Protein AF-A0A2D7RIP8-F1 (afdb_monomer)

Sequence (83 aa):
MKFFYSRAFIKQIFLATIIFAVIVLFSIIFLFFYTNQTSKVLVPNLIGYSMDDVDQIIKKNKLRYEVIDSSFFDPDFEKKNCN

Mean predicted aligned error: 11.62 Å

Solvent-accessible surface area (backbone atoms only — not comparable to full-atom values): 5587 Å² total; per-residue (Å²): 141,70,63,85,76,32,75,68,47,53,53,49,52,53,51,50,52,52,53,51,52,50,51,54,53,49,50,54,53,50,47,58,68,68,64,56,84,76,79,75,75,88,78,77,89,65,86,91,59,54,72,71,53,48,54,51,53,32,58,74,69,72,53,86,87,79,93,75,92,67,92,78,78,61,95,79,68,71,81,77,81,82,126

Foldseek 3Di:
DCPCVDPVNVVVVVVVVVVVVVVVVVVVVVCVVVVPVPPDQDDDDCPPPDPVVVVVVCVVSVHDDDDDPDPPDDPPPDDPPDD

Radius of gyration: 26.5 Å; Cα contacts (8 Å, |Δi|>4): 11; chains: 1; bounding box: 58×33×61 Å

Secondary structure (DSSP, 8-state):
--STT-HHHHHHHHHHHHHHHHHHHHHHHHHHHHTTTT--PPPPP-TT--HHHHHHHHHHTT--------TT--TT-------

Structure (mmCIF, N/CA/C/O backbone):
data_AF-A0A2D7RIP8-F1
#
_entry.id   AF-A0A2D7RIP8-F1
#
loop_
_atom_site.group_PDB
_atom_site.id
_atom_site.type_symbol
_atom_site.label_atom_id
_atom_site.label_alt_id
_atom_site.label_comp_id
_atom_site.label_asym_id
_atom_site.label_entity_id
_atom_site.label_seq_id
_atom_site.pdbx_PDB_ins_code
_atom_site.Cartn_x
_atom_site.Cartn_y
_atom_site.Cartn_z
_atom_site.occupancy
_atom_site.B_iso_or_equiv
_atom_site.auth_seq_id
_atom_site.auth_comp_id
_atom_site.auth_asym_id
_atom_site.auth_atom_id
_atom_site.pdbx_PDB_model_num
ATOM 1 N N . MET A 1 1 ? -36.609 11.835 26.332 1.00 56.91 1 MET A N 1
ATOM 2 C CA . MET A 1 1 ? -35.207 11.649 25.884 1.00 56.91 1 MET A CA 1
ATOM 3 C C . MET A 1 1 ? -34.371 10.852 26.907 1.00 56.91 1 MET A C 1
ATOM 5 O O . MET A 1 1 ? -33.264 11.248 27.233 1.00 56.91 1 MET A O 1
ATOM 9 N N . LYS A 1 2 ? -34.872 9.724 27.442 1.00 62.47 2 LYS A N 1
ATOM 10 C CA . LYS A 1 2 ? -34.165 8.913 28.469 1.00 62.47 2 LYS A CA 1
ATOM 11 C C . LYS A 1 2 ? -33.526 7.625 27.920 1.00 62.47 2 LYS A C 1
ATOM 13 O O . LYS A 1 2 ? -32.880 6.897 28.662 1.00 62.47 2 LYS A O 1
ATOM 18 N N . PHE A 1 3 ? -33.702 7.342 26.629 1.00 63.84 3 PHE A N 1
ATOM 19 C CA . PHE A 1 3 ? -33.294 6.073 26.018 1.00 63.84 3 PHE A CA 1
ATOM 20 C C . PHE A 1 3 ? -31.790 6.021 25.697 1.00 63.84 3 PHE A C 1
ATOM 22 O O . PHE A 1 3 ? -31.148 5.006 25.947 1.00 63.84 3 PHE A O 1
ATOM 29 N N . PHE A 1 4 ? -31.209 7.148 25.266 1.00 62.31 4 PHE A N 1
ATOM 30 C CA . PHE A 1 4 ? -29.779 7.278 24.943 1.00 62.31 4 PHE A CA 1
ATOM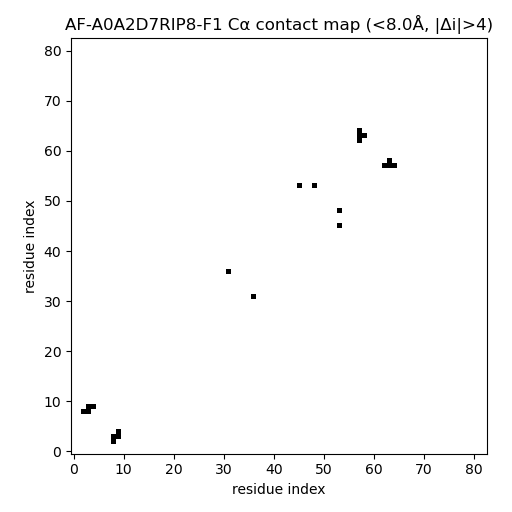 31 C C . PHE A 1 4 ? -28.839 7.102 26.148 1.00 62.31 4 PHE A C 1
ATOM 33 O O . PHE A 1 4 ? -27.668 6.797 25.973 1.00 62.31 4 PHE A O 1
ATOM 40 N N . TYR A 1 5 ? -29.342 7.258 27.375 1.00 64.69 5 TYR A N 1
ATOM 41 C CA . TYR A 1 5 ? -28.562 7.066 28.607 1.00 64.69 5 TYR A CA 1
ATOM 42 C C . TYR A 1 5 ? -28.859 5.736 29.313 1.00 64.69 5 TYR A C 1
ATOM 44 O O . TYR A 1 5 ? -28.391 5.493 30.426 1.00 64.69 5 TYR A O 1
ATOM 52 N N . SER A 1 6 ? -29.638 4.852 28.686 1.00 80.31 6 SER A N 1
ATOM 53 C CA . SER A 1 6 ? -29.899 3.529 29.245 1.00 80.31 6 SER A CA 1
ATOM 54 C C . SER A 1 6 ? -28.634 2.666 29.208 1.00 80.31 6 SER A C 1
ATOM 56 O O . SER A 1 6 ? -27.917 2.628 28.207 1.00 80.31 6 SER A O 1
ATOM 58 N N . ARG A 1 7 ? -28.383 1.899 30.279 1.00 78.62 7 ARG A N 1
ATOM 59 C CA . ARG A 1 7 ? -27.241 0.965 30.371 1.00 78.62 7 ARG A CA 1
ATOM 60 C C . ARG A 1 7 ? -27.209 -0.038 29.211 1.00 78.62 7 ARG A C 1
ATOM 62 O O . ARG A 1 7 ?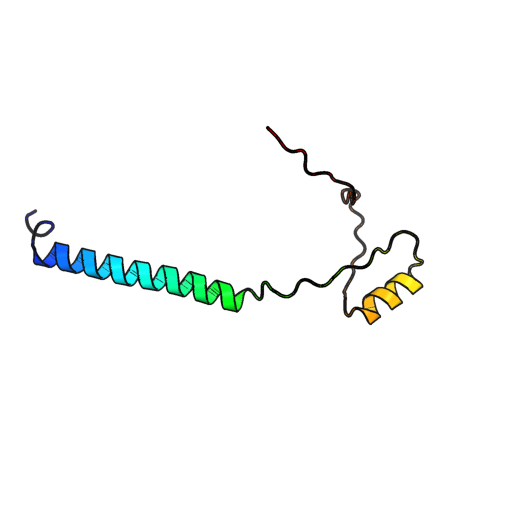 -26.135 -0.479 28.819 1.00 78.62 7 ARG A O 1
ATOM 69 N N . ALA A 1 8 ? -28.373 -0.397 28.665 1.00 82.81 8 ALA A N 1
ATOM 70 C CA . ALA A 1 8 ? -28.479 -1.283 27.507 1.00 82.81 8 ALA A CA 1
ATOM 71 C C . ALA A 1 8 ? -27.957 -0.626 26.216 1.00 82.81 8 ALA A C 1
ATOM 73 O O . ALA A 1 8 ? -27.255 -1.270 25.443 1.00 82.81 8 ALA A O 1
ATOM 74 N N . PHE A 1 9 ? -28.232 0.665 26.022 1.00 83.62 9 PHE A N 1
ATOM 75 C CA . PHE A 1 9 ? -27.807 1.419 24.843 1.00 83.62 9 PHE A CA 1
ATOM 76 C C . PHE A 1 9 ? -26.285 1.627 24.816 1.00 83.62 9 PHE A C 1
ATOM 78 O O . PHE A 1 9 ? -25.641 1.406 23.794 1.00 83.62 9 PHE A O 1
ATOM 85 N N . ILE A 1 10 ? -25.683 1.938 25.969 1.00 86.75 10 ILE A N 1
ATOM 86 C CA . ILE A 1 10 ? -24.221 2.078 26.102 1.00 86.75 10 ILE A CA 1
ATOM 87 C C . ILE A 1 10 ? -23.503 0.754 25.785 1.00 86.75 10 ILE A C 1
ATOM 89 O O . ILE A 1 10 ? -22.482 0.757 25.100 1.00 86.75 10 ILE A O 1
ATOM 93 N N . LYS A 1 11 ? -24.057 -0.391 26.216 1.00 88.81 11 LYS A N 1
ATOM 94 C CA . LYS A 1 11 ? -23.512 -1.720 25.877 1.00 88.81 11 LYS A CA 1
ATOM 95 C C . LYS A 1 11 ? -23.541 -1.995 24.371 1.00 88.81 11 LYS A C 1
ATOM 97 O O . LYS A 1 11 ? -22.588 -2.559 23.842 1.00 88.81 11 LYS A O 1
ATOM 102 N N . GLN A 1 12 ? -24.611 -1.595 23.686 1.00 90.81 12 GLN A N 1
ATOM 103 C CA . GLN A 1 12 ? -24.744 -1.769 22.238 1.00 90.81 12 GLN A CA 1
ATOM 104 C C . GLN A 1 12 ? -23.783 -0.868 21.459 1.00 90.81 12 GLN A C 1
ATOM 106 O O . GLN A 1 12 ? -23.143 -1.353 20.532 1.00 90.81 12 GLN A O 1
ATOM 111 N N . ILE A 1 13 ? -23.621 0.400 21.859 1.00 92.31 13 ILE A N 1
ATOM 112 C CA . ILE A 1 13 ? -22.623 1.299 21.256 1.00 92.31 13 ILE A CA 1
ATOM 113 C C . ILE A 1 13 ? -21.219 0.724 21.414 1.00 92.31 13 ILE A C 1
ATOM 115 O O . ILE A 1 13 ? -20.472 0.667 20.445 1.00 92.31 13 ILE A O 1
ATOM 119 N N . PHE A 1 14 ? -20.866 0.260 22.613 1.00 93.31 14 PHE A N 1
ATOM 120 C CA . PHE A 1 14 ? -19.554 -0.331 22.854 1.00 93.31 14 PHE A CA 1
ATOM 121 C C . PHE A 1 14 ? -19.300 -1.548 21.951 1.00 93.31 14 PHE A C 1
ATOM 123 O O . PHE A 1 14 ? -18.248 -1.645 21.320 1.00 93.31 14 PHE A O 1
ATOM 130 N N . LEU A 1 15 ? -20.288 -2.439 21.825 1.00 94.31 15 LEU A N 1
ATOM 131 C CA . LEU A 1 15 ? -20.203 -3.598 20.938 1.00 94.31 15 LEU A CA 1
ATOM 132 C C . LEU A 1 15 ? -20.093 -3.192 19.459 1.00 94.31 15 LEU A C 1
ATOM 134 O O . LEU A 1 15 ? -19.276 -3.754 18.733 1.00 94.31 15 LEU A O 1
ATOM 138 N N . ALA A 1 16 ? -20.868 -2.198 19.019 1.00 95.44 16 ALA A N 1
ATOM 139 C CA . ALA A 1 16 ? -20.810 -1.677 17.655 1.00 95.44 16 ALA A CA 1
ATOM 140 C C . ALA A 1 16 ? -19.430 -1.083 17.332 1.00 95.44 16 ALA A C 1
ATOM 142 O O . ALA A 1 16 ? -18.881 -1.364 16.269 1.00 95.44 16 ALA A O 1
ATOM 143 N N . THR A 1 17 ? -18.836 -0.334 18.266 1.00 96.25 17 THR A N 1
ATOM 144 C CA . THR A 1 17 ? -17.480 0.213 18.124 1.00 96.25 17 THR A CA 1
ATOM 145 C C . THR A 1 17 ? -16.438 -0.893 17.975 1.00 96.25 17 THR A C 1
ATOM 147 O O . THR A 1 17 ? -15.566 -0.791 17.115 1.00 96.25 17 THR A O 1
ATOM 150 N N . ILE A 1 18 ? -16.538 -1.969 18.763 1.00 97.25 18 ILE A N 1
ATOM 151 C CA . ILE A 1 18 ? -15.623 -3.116 18.651 1.00 97.25 18 ILE A CA 1
ATOM 152 C C . ILE A 1 18 ? -15.749 -3.773 17.277 1.00 97.25 18 ILE A C 1
ATOM 154 O O . ILE A 1 18 ? -14.742 -3.987 16.606 1.00 97.25 18 ILE A O 1
ATOM 158 N N . ILE A 1 19 ? -16.974 -4.066 16.836 1.00 97.19 19 ILE A N 1
ATOM 159 C CA . ILE A 1 19 ? -17.217 -4.697 15.533 1.00 97.19 19 ILE A CA 1
ATOM 160 C C . ILE A 1 19 ? -16.682 -3.810 14.404 1.00 97.19 19 ILE A C 1
ATOM 162 O O . ILE A 1 19 ? -15.994 -4.298 13.510 1.00 97.19 19 ILE A O 1
ATOM 166 N N . PHE A 1 20 ? -16.939 -2.504 14.467 1.00 97.38 20 PHE A N 1
ATOM 167 C CA . PHE A 1 20 ? -16.431 -1.549 13.488 1.00 97.38 20 PHE A CA 1
ATOM 168 C C . PHE A 1 20 ? -14.898 -1.533 13.443 1.00 97.38 20 PHE A C 1
ATOM 170 O O . PHE A 1 20 ? -14.318 -1.622 12.362 1.00 97.38 20 PHE A O 1
ATOM 177 N N . ALA A 1 21 ? -14.233 -1.498 14.601 1.00 97.31 21 ALA A N 1
ATOM 1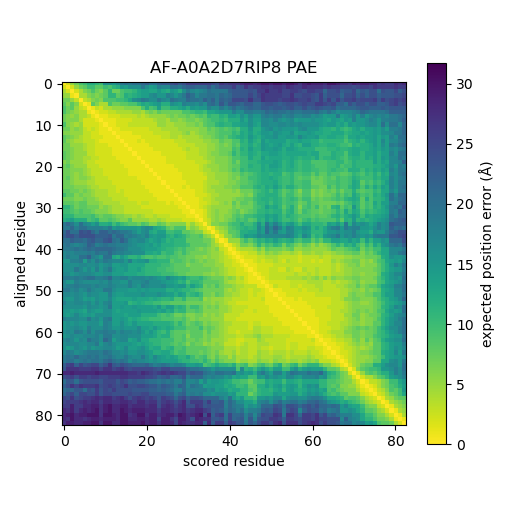78 C CA . ALA A 1 21 ? -12.775 -1.543 14.676 1.00 97.31 21 ALA A CA 1
ATOM 179 C C . ALA A 1 21 ? -12.208 -2.830 14.053 1.00 97.31 21 ALA A C 1
ATOM 181 O O . ALA A 1 21 ? -11.239 -2.772 13.296 1.00 97.31 21 ALA A O 1
ATOM 182 N N . VAL A 1 22 ? -12.842 -3.980 14.306 1.00 97.81 22 VAL A N 1
ATOM 183 C CA . VAL A 1 22 ? -12.458 -5.263 13.697 1.00 97.81 22 VAL A CA 1
ATOM 184 C C . VAL A 1 22 ? -12.608 -5.221 12.176 1.00 97.81 22 VAL A C 1
ATOM 186 O O . VAL A 1 22 ? -11.700 -5.654 11.472 1.00 97.81 22 VAL A O 1
ATOM 189 N N . ILE A 1 23 ? -13.705 -4.664 11.656 1.00 97.75 23 ILE A N 1
ATOM 190 C CA . ILE A 1 23 ? -13.929 -4.534 10.207 1.00 97.75 23 ILE A CA 1
ATOM 191 C C . ILE A 1 23 ? -12.863 -3.640 9.564 1.00 97.75 23 ILE A C 1
ATOM 193 O O . ILE A 1 23 ? -12.333 -3.986 8.508 1.00 97.75 23 ILE A O 1
ATOM 197 N N . VAL A 1 24 ? -12.516 -2.515 10.193 1.00 97.44 24 VAL A N 1
ATOM 198 C CA . VAL A 1 24 ? -11.476 -1.605 9.687 1.0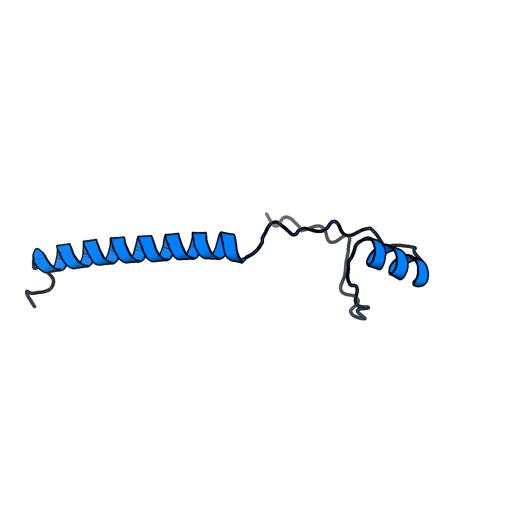0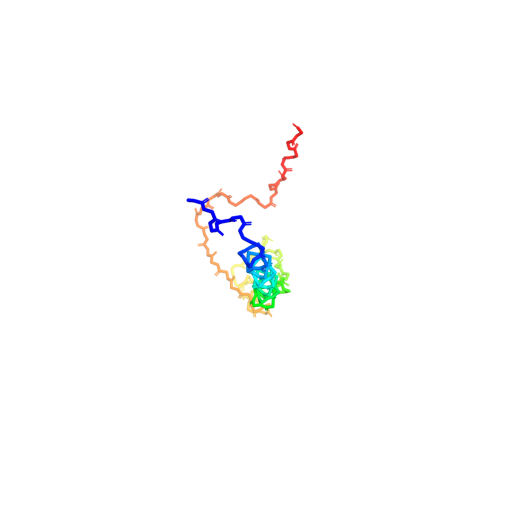 97.44 24 VAL A CA 1
ATOM 199 C C . VAL A 1 24 ? -10.114 -2.299 9.662 1.00 97.44 24 VAL A C 1
ATOM 201 O O . VAL A 1 24 ? -9.446 -2.287 8.630 1.00 97.44 24 VAL A O 1
ATOM 204 N N . LEU A 1 25 ? -9.721 -2.961 10.754 1.00 97.00 25 LEU A N 1
ATOM 205 C CA . LEU A 1 25 ? -8.463 -3.713 10.811 1.00 97.00 25 LEU A CA 1
ATOM 206 C C . LEU A 1 25 ? -8.428 -4.834 9.769 1.00 97.00 25 LEU A C 1
ATOM 208 O O . LEU A 1 25 ? -7.439 -4.975 9.051 1.00 97.00 25 LEU A O 1
ATOM 212 N N . PHE A 1 26 ? -9.520 -5.587 9.635 1.00 96.50 26 PHE A N 1
ATOM 213 C CA . PHE A 1 26 ? -9.645 -6.634 8.627 1.00 96.50 26 PHE A CA 1
ATOM 214 C C . PHE A 1 26 ? -9.512 -6.072 7.209 1.00 96.50 26 PHE A C 1
ATOM 216 O O . PHE A 1 26 ? -8.803 -6.648 6.392 1.00 96.50 26 PHE A O 1
ATOM 223 N N . SER A 1 27 ? -10.128 -4.922 6.930 1.00 95.31 27 SER A N 1
ATOM 224 C CA . SER A 1 27 ? -10.054 -4.258 5.623 1.00 95.31 27 SER A CA 1
ATOM 225 C C . SER A 1 27 ? -8.627 -3.826 5.284 1.00 95.31 27 SER A C 1
ATOM 227 O O . SER A 1 27 ? -8.183 -4.019 4.156 1.00 95.31 27 SER A O 1
ATOM 229 N N . ILE A 1 28 ? -7.884 -3.292 6.260 1.00 93.12 28 ILE A N 1
ATOM 230 C CA . ILE A 1 28 ? -6.477 -2.908 6.077 1.00 93.12 28 ILE A CA 1
ATOM 231 C C . ILE A 1 28 ? -5.616 -4.143 5.791 1.00 93.12 28 ILE A C 1
ATOM 233 O O . ILE A 1 28 ? -4.819 -4.131 4.855 1.00 93.12 28 ILE A O 1
ATOM 237 N N . ILE A 1 29 ? -5.795 -5.222 6.558 1.00 91.38 29 ILE A N 1
ATOM 238 C CA . ILE A 1 29 ? -5.062 -6.480 6.357 1.00 91.38 29 ILE A CA 1
ATOM 239 C C . ILE A 1 29 ? -5.393 -7.073 4.984 1.00 91.38 29 ILE A C 1
ATOM 241 O O . ILE A 1 29 ? -4.495 -7.440 4.229 1.00 91.38 29 ILE A O 1
ATOM 245 N N . PHE A 1 30 ? -6.675 -7.119 4.628 1.00 91.81 30 PHE A N 1
ATOM 246 C CA . PHE A 1 30 ? -7.135 -7.587 3.327 1.00 91.81 30 PHE A CA 1
ATOM 247 C C . PHE A 1 30 ? -6.516 -6.774 2.185 1.00 91.81 30 PHE A C 1
ATOM 249 O O . PHE A 1 30 ? -5.973 -7.350 1.244 1.00 91.81 30 PHE A O 1
ATOM 256 N N . LEU A 1 31 ? -6.524 -5.441 2.292 1.00 90.12 31 LEU A N 1
ATOM 257 C CA . LEU A 1 31 ? -5.920 -4.556 1.299 1.00 90.12 31 LEU A CA 1
ATOM 258 C C . LEU A 1 31 ? -4.406 -4.772 1.194 1.00 90.12 31 LEU A C 1
ATOM 260 O O . LEU A 1 31 ? -3.862 -4.739 0.090 1.00 90.12 31 LEU A O 1
ATOM 264 N N . PHE A 1 32 ? -3.725 -5.028 2.312 1.00 85.81 32 PHE A N 1
ATOM 265 C CA . PHE A 1 32 ? -2.295 -5.322 2.323 1.00 85.81 32 PHE A CA 1
ATOM 266 C C . PHE A 1 32 ? -1.972 -6.587 1.517 1.00 85.81 32 PHE A C 1
ATOM 268 O O . PHE A 1 32 ? -1.069 -6.558 0.680 1.00 85.81 32 PHE A O 1
ATOM 275 N N . PHE A 1 33 ? -2.754 -7.657 1.696 1.00 82.94 33 PHE A N 1
ATOM 276 C CA . PHE A 1 33 ? -2.613 -8.881 0.902 1.00 82.94 33 PHE A CA 1
ATOM 277 C C . PHE A 1 33 ? -3.010 -8.684 -0.566 1.00 82.94 33 PHE A C 1
ATOM 279 O O . PHE A 1 33 ? -2.344 -9.210 -1.454 1.00 82.94 33 PHE A O 1
ATOM 286 N N . TYR A 1 34 ? -4.063 -7.911 -0.836 1.00 84.00 34 TYR A N 1
ATOM 287 C CA . TYR A 1 34 ? -4.568 -7.702 -2.194 1.00 84.00 34 TYR A CA 1
ATOM 288 C C . TYR A 1 34 ? -3.653 -6.812 -3.052 1.00 84.00 34 TYR A C 1
ATOM 290 O O . TYR A 1 34 ? -3.485 -7.056 -4.243 1.00 84.00 34 TYR A O 1
ATOM 298 N N . THR A 1 35 ? -3.023 -5.792 -2.462 1.00 81.00 35 THR A N 1
ATOM 299 C CA . THR A 1 35 ? -2.287 -4.747 -3.207 1.00 81.00 35 THR A CA 1
ATOM 300 C C . THR A 1 35 ? -0.930 -5.211 -3.769 1.00 81.00 35 THR A C 1
ATOM 302 O O . THR A 1 35 ? -0.255 -4.439 -4.440 1.00 81.00 35 THR A O 1
ATOM 305 N N . ASN A 1 36 ? -0.510 -6.463 -3.549 1.00 66.81 36 ASN A N 1
ATOM 306 C CA . ASN A 1 36 ? 0.704 -7.057 -4.136 1.00 66.81 36 ASN A CA 1
ATOM 307 C C . ASN A 1 36 ? 1.951 -6.129 -4.099 1.00 66.81 36 ASN A C 1
ATOM 309 O O . ASN A 1 36 ? 2.658 -5.942 -5.092 1.00 66.81 36 ASN A O 1
ATOM 313 N N . GLN A 1 37 ? 2.226 -5.530 -2.932 1.00 65.94 37 GLN A N 1
ATOM 314 C CA . GLN A 1 37 ? 3.235 -4.468 -2.743 1.00 65.94 37 GLN A CA 1
ATOM 315 C C . GLN A 1 37 ? 4.702 -4.912 -2.941 1.00 65.94 37 GLN A C 1
ATOM 317 O O . GLN A 1 37 ? 5.618 -4.089 -2.889 1.00 65.94 37 GLN A O 1
ATOM 322 N N . THR A 1 38 ? 4.948 -6.202 -3.171 1.00 62.06 38 THR A N 1
ATOM 323 C CA . THR A 1 38 ? 6.292 -6.784 -3.316 1.00 62.06 38 THR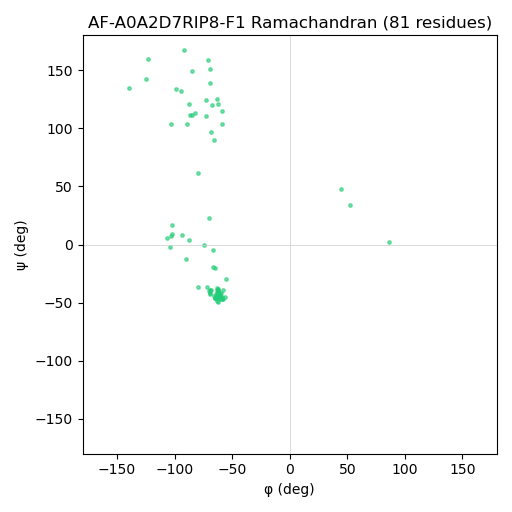 A CA 1
ATOM 324 C C . THR A 1 38 ? 6.802 -6.795 -4.757 1.00 62.06 38 THR A C 1
ATOM 326 O O . THR A 1 38 ? 7.996 -6.989 -4.974 1.00 62.06 38 THR A O 1
ATOM 329 N N . SER A 1 39 ? 5.959 -6.542 -5.762 1.00 65.62 39 SER A N 1
ATOM 330 C CA . SER A 1 39 ? 6.383 -6.571 -7.169 1.00 65.62 39 SER A CA 1
ATOM 331 C C . SER A 1 39 ? 7.112 -5.290 -7.592 1.00 65.62 39 SER A C 1
ATOM 333 O O . SER A 1 39 ? 6.679 -4.573 -8.489 1.00 65.62 39 SER A O 1
ATOM 335 N N . LYS A 1 40 ? 8.247 -4.998 -6.949 1.00 71.12 40 LYS A N 1
ATOM 336 C CA . LYS A 1 40 ? 9.220 -4.024 -7.449 1.00 71.12 40 LYS A CA 1
ATOM 337 C C . LYS A 1 40 ? 10.140 -4.745 -8.426 1.00 71.12 40 LYS A C 1
ATOM 339 O O . LYS A 1 40 ? 10.908 -5.614 -8.021 1.00 71.12 40 LYS A O 1
ATOM 344 N N . VAL A 1 41 ? 10.050 -4.405 -9.707 1.00 75.38 41 VAL A N 1
ATOM 345 C CA . VAL A 1 41 ? 11.002 -4.883 -10.715 1.00 75.38 41 VAL A CA 1
ATOM 346 C C . VAL A 1 41 ? 12.091 -3.828 -10.864 1.00 75.38 41 VAL A C 1
ATOM 348 O O . VAL A 1 41 ? 11.792 -2.639 -10.958 1.00 75.38 41 VAL A O 1
ATOM 351 N N . LEU A 1 42 ? 13.354 -4.253 -10.836 1.00 80.12 42 LEU A N 1
ATOM 352 C CA . LEU A 1 42 ? 14.483 -3.358 -11.072 1.00 80.12 42 LEU A CA 1
ATOM 353 C C . LEU A 1 42 ? 14.452 -2.900 -12.533 1.00 80.12 42 LEU A C 1
ATOM 355 O O . LEU A 1 42 ? 14.499 -3.727 -13.444 1.00 80.12 42 LEU A O 1
ATOM 359 N N . VAL A 1 43 ? 14.351 -1.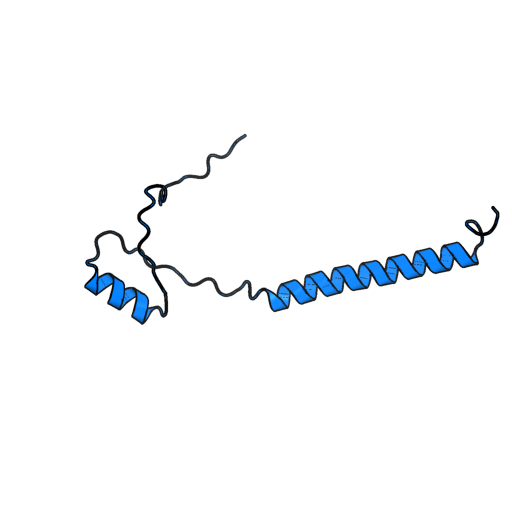588 -12.746 1.00 84.50 43 VAL A N 1
ATOM 360 C CA . VAL A 1 43 ? 14.364 -0.990 -14.083 1.00 84.50 43 VAL A CA 1
ATOM 361 C C . VAL A 1 43 ? 15.821 -0.730 -14.480 1.00 84.50 43 VAL A C 1
ATOM 363 O O . VAL A 1 43 ? 16.523 -0.030 -13.747 1.00 84.50 43 VAL A O 1
ATOM 366 N N . PRO A 1 44 ? 16.311 -1.307 -15.592 1.00 85.44 44 PRO A N 1
ATOM 367 C CA . PRO A 1 44 ? 17.665 -1.055 -16.065 1.00 85.44 44 PRO A CA 1
ATOM 368 C C . PRO A 1 44 ? 17.801 0.381 -16.580 1.00 85.44 44 PRO A C 1
ATOM 370 O O . PRO A 1 44 ? 16.847 0.959 -17.097 1.00 85.44 44 PRO A O 1
ATOM 373 N N . ASN A 1 45 ? 19.004 0.944 -16.475 1.00 86.31 45 ASN A N 1
ATOM 374 C CA . ASN A 1 45 ? 19.314 2.222 -17.105 1.00 86.31 45 ASN A CA 1
ATOM 375 C C . ASN A 1 45 ? 19.425 2.030 -18.628 1.0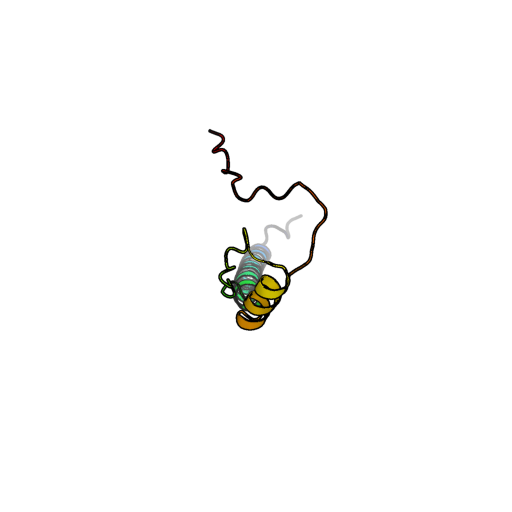0 86.31 45 ASN A C 1
ATOM 377 O O . ASN A 1 45 ? 20.213 1.202 -19.084 1.00 86.31 45 ASN A O 1
ATOM 381 N N . LEU A 1 46 ? 18.636 2.790 -19.388 1.00 87.00 46 LEU A N 1
ATOM 382 C CA . LEU A 1 46 ? 18.550 2.728 -20.852 1.00 87.00 46 LEU A CA 1
ATOM 383 C C . LEU A 1 46 ? 19.231 3.927 -21.541 1.00 87.00 46 LEU A C 1
ATOM 385 O O . LEU A 1 46 ? 19.149 4.060 -22.760 1.00 87.00 46 LEU A O 1
ATOM 389 N N . ILE A 1 47 ? 19.907 4.804 -20.788 1.00 84.75 47 ILE A N 1
ATOM 390 C CA . ILE A 1 47 ? 20.600 5.975 -21.342 1.00 84.75 47 ILE A CA 1
ATOM 391 C C . ILE A 1 47 ? 21.730 5.515 -22.276 1.00 84.75 47 ILE A C 1
ATOM 393 O O . ILE A 1 47 ? 22.614 4.763 -21.870 1.00 84.75 47 ILE A O 1
ATOM 397 N N . GLY A 1 48 ? 21.709 5.999 -23.521 1.00 85.12 48 GLY A N 1
ATOM 398 C CA . GLY A 1 48 ? 22.758 5.753 -24.517 1.00 85.12 48 GLY A CA 1
ATOM 399 C C . GLY A 1 48 ? 22.615 4.464 -25.336 1.00 85.12 48 GLY A C 1
ATOM 400 O O . GLY A 1 48 ? 23.481 4.201 -26.166 1.00 85.12 48 GLY A O 1
ATOM 401 N N . TYR A 1 49 ? 21.550 3.680 -25.140 1.00 88.00 49 TYR A N 1
ATOM 402 C CA . TYR A 1 49 ? 21.267 2.485 -25.945 1.00 88.00 49 TYR A CA 1
ATOM 403 C C . TYR A 1 49 ? 20.511 2.820 -27.240 1.00 88.00 49 TYR A C 1
ATOM 405 O O . TYR A 1 49 ? 19.716 3.762 -27.278 1.00 88.00 49 TYR A O 1
ATOM 413 N N . SER A 1 50 ? 20.731 2.026 -28.295 1.00 90.62 50 SER A N 1
ATOM 414 C CA . SER A 1 50 ? 19.908 2.085 -29.510 1.00 90.62 50 SER A CA 1
ATOM 415 C C . SER A 1 50 ? 18.511 1.515 -29.244 1.00 90.62 50 SER A C 1
ATOM 417 O O . SER A 1 50 ? 18.326 0.718 -28.325 1.00 90.62 50 SER A O 1
ATOM 419 N N . MET A 1 51 ? 17.522 1.875 -30.067 1.00 87.31 51 MET A N 1
ATOM 420 C CA . MET A 1 51 ? 16.145 1.379 -29.921 1.00 87.31 51 MET A CA 1
ATOM 421 C C . MET A 1 51 ? 16.070 -0.157 -29.980 1.00 87.31 51 MET A C 1
ATOM 423 O O . MET A 1 51 ? 15.377 -0.764 -29.167 1.00 87.31 51 MET A O 1
ATOM 427 N N . ASP A 1 52 ? 16.861 -0.784 -30.857 1.00 90.75 52 ASP A N 1
ATOM 428 C CA . ASP A 1 52 ? 16.950 -2.248 -30.960 1.00 90.75 52 ASP A CA 1
ATOM 429 C C . ASP A 1 52 ? 17.497 -2.893 -29.670 1.00 90.75 52 ASP A C 1
ATOM 431 O O . ASP A 1 52 ? 17.007 -3.932 -29.215 1.00 90.75 52 ASP A O 1
ATOM 435 N N . ASP A 1 53 ? 18.489 -2.255 -29.040 1.00 89.81 53 ASP A N 1
ATOM 436 C CA . ASP A 1 53 ? 19.080 -2.737 -27.789 1.00 89.81 53 ASP A CA 1
ATOM 437 C C . ASP A 1 53 ? 18.091 -2.587 -26.625 1.00 89.81 53 ASP A C 1
ATOM 439 O O . ASP A 1 53 ? 17.957 -3.486 -25.788 1.00 89.81 53 ASP A O 1
ATOM 443 N N . VAL A 1 54 ? 17.356 -1.470 -26.585 1.00 89.75 54 VAL A N 1
ATOM 444 C CA . VAL A 1 54 ? 16.304 -1.215 -25.592 1.00 89.75 54 VAL A CA 1
ATOM 445 C C . VAL A 1 54 ? 15.214 -2.282 -25.682 1.00 89.75 54 VAL A C 1
ATOM 447 O O . VAL A 1 54 ? 14.855 -2.864 -24.655 1.00 89.75 54 VAL A O 1
ATOM 450 N N . ASP A 1 55 ? 14.742 -2.607 -26.887 1.00 90.75 55 ASP A N 1
ATOM 451 C CA . ASP A 1 55 ? 13.755 -3.668 -27.113 1.00 90.75 55 ASP A CA 1
ATOM 452 C C . ASP A 1 55 ? 14.230 -5.018 -26.563 1.00 90.75 55 ASP A C 1
ATOM 454 O O . ASP A 1 55 ? 13.491 -5.728 -25.864 1.00 90.75 55 ASP A O 1
ATOM 458 N N . GLN A 1 56 ? 15.489 -5.370 -26.827 1.00 91.38 56 GLN A N 1
ATOM 459 C CA . GLN A 1 56 ? 16.073 -6.617 -26.349 1.00 91.38 56 GLN A CA 1
ATOM 460 C C . GLN A 1 56 ? 16.186 -6.648 -24.815 1.00 91.38 56 GLN A C 1
ATOM 462 O O . GLN A 1 56 ? 15.829 -7.653 -24.185 1.00 91.38 56 GLN A O 1
ATOM 467 N N . ILE A 1 57 ? 16.651 -5.556 -24.201 1.00 90.31 57 ILE A N 1
ATOM 468 C CA . ILE A 1 57 ? 16.816 -5.424 -22.747 1.00 90.31 57 ILE A CA 1
ATOM 469 C C . ILE A 1 57 ? 15.457 -5.482 -22.045 1.00 90.31 57 ILE A C 1
ATOM 471 O O . ILE A 1 57 ? 15.295 -6.217 -21.064 1.00 90.31 57 ILE A O 1
ATOM 475 N N . ILE A 1 58 ? 14.458 -4.761 -22.550 1.00 92.19 58 ILE A N 1
ATOM 476 C CA . ILE A 1 58 ? 13.112 -4.730 -21.979 1.00 92.19 58 ILE A CA 1
ATOM 477 C C . ILE A 1 58 ? 12.442 -6.106 -22.075 1.00 92.19 58 ILE A C 1
ATOM 479 O O . ILE A 1 58 ? 11.939 -6.618 -21.067 1.00 92.19 58 ILE A O 1
ATOM 483 N N . LYS A 1 59 ? 12.515 -6.764 -23.240 1.00 90.19 59 LYS A N 1
ATOM 484 C CA . LYS A 1 59 ? 11.952 -8.107 -23.451 1.00 90.19 59 LYS A CA 1
ATOM 485 C C . LYS A 1 59 ? 12.603 -9.156 -22.549 1.00 90.19 59 LYS A C 1
ATOM 487 O O . LYS A 1 59 ? 11.902 -9.999 -21.987 1.00 90.19 59 LYS A O 1
ATOM 492 N N . LYS A 1 60 ? 13.926 -9.084 -22.351 1.00 90.25 60 LYS A N 1
ATOM 493 C CA . LYS A 1 60 ? 14.671 -9.973 -21.440 1.00 90.25 60 LYS A CA 1
ATOM 494 C C . LYS A 1 60 ? 14.214 -9.827 -19.986 1.00 90.25 60 LYS A C 1
ATOM 496 O O . LYS A 1 60 ? 14.107 -10.827 -19.281 1.00 90.25 60 LYS A O 1
ATOM 501 N N . ASN A 1 61 ? 13.914 -8.603 -19.555 1.00 88.00 61 ASN A N 1
ATOM 502 C CA . ASN A 1 61 ? 13.457 -8.309 -18.195 1.00 88.00 61 ASN A CA 1
ATOM 503 C C . ASN A 1 61 ? 11.932 -8.435 -18.017 1.00 88.00 61 ASN A C 1
ATOM 505 O O . ASN A 1 61 ? 11.428 -8.165 -16.929 1.00 88.00 61 ASN A O 1
ATOM 509 N N . LYS A 1 62 ? 11.193 -8.860 -19.058 1.00 87.81 62 LYS A N 1
ATOM 510 C CA . LYS A 1 62 ? 9.717 -8.912 -19.075 1.00 87.81 62 LYS A CA 1
ATOM 511 C C . LYS A 1 62 ? 9.081 -7.571 -18.682 1.00 87.81 62 LYS A C 1
ATOM 513 O O . LYS A 1 62 ? 8.035 -7.534 -18.036 1.00 87.81 62 LYS A O 1
ATOM 518 N N . LEU A 1 63 ? 9.739 -6.477 -19.056 1.00 88.81 63 LEU A N 1
ATOM 519 C CA . LEU A 1 63 ? 9.262 -5.119 -18.842 1.00 88.81 63 LEU A CA 1
ATOM 520 C C . LEU A 1 63 ? 8.453 -4.656 -20.064 1.00 88.81 63 LEU A C 1
ATOM 522 O O . LEU A 1 63 ? 8.471 -5.287 -21.121 1.00 88.81 63 LEU A O 1
ATOM 526 N N . ARG A 1 64 ? 7.739 -3.543 -19.915 1.00 87.88 64 ARG A N 1
ATOM 527 C CA . ARG A 1 64 ? 7.072 -2.825 -21.006 1.00 87.88 64 ARG A CA 1
ATOM 528 C C . ARG A 1 64 ? 7.558 -1.383 -20.976 1.00 87.88 64 ARG A C 1
ATOM 530 O O . ARG A 1 64 ? 7.722 -0.837 -19.887 1.00 87.88 64 ARG A O 1
ATOM 537 N N . TYR A 1 65 ? 7.756 -0.788 -22.143 1.00 87.75 65 TYR A N 1
ATOM 538 C CA . TYR A 1 65 ? 8.062 0.631 -22.282 1.00 87.75 65 TYR A CA 1
ATOM 539 C C . TYR A 1 65 ? 7.023 1.305 -23.181 1.00 87.75 65 TYR A C 1
ATOM 541 O O . TYR A 1 65 ? 6.320 0.639 -23.941 1.00 87.75 65 TYR A O 1
ATOM 549 N N . GLU A 1 66 ? 6.920 2.621 -23.053 1.00 84.06 66 GLU A N 1
ATOM 550 C CA . GLU A 1 66 ? 6.112 3.493 -23.897 1.00 84.06 66 GLU A CA 1
ATOM 551 C C . GLU A 1 66 ? 6.933 4.757 -24.153 1.00 84.06 66 GLU A C 1
ATOM 553 O O . GLU A 1 66 ? 7.569 5.278 -23.233 1.00 84.06 66 GLU A O 1
ATOM 558 N N . VAL A 1 67 ? 6.973 5.211 -25.405 1.00 84.25 67 VAL A N 1
ATOM 559 C CA . VAL A 1 67 ? 7.700 6.428 -25.775 1.00 84.25 67 VAL A CA 1
ATOM 560 C C . VAL A 1 67 ? 6.805 7.620 -25.463 1.00 84.25 67 VAL A C 1
ATOM 562 O O . VAL A 1 67 ? 5.758 7.795 -26.081 1.00 84.25 67 VAL A O 1
ATOM 565 N N . ILE A 1 68 ? 7.220 8.424 -24.489 1.00 80.19 68 ILE A N 1
ATOM 566 C CA . ILE A 1 68 ? 6.529 9.650 -24.089 1.00 80.19 68 ILE A CA 1
ATOM 567 C C . ILE A 1 68 ? 7.200 10.863 -24.739 1.00 80.19 68 ILE A C 1
ATOM 569 O O . ILE A 1 68 ? 8.418 10.998 -24.692 1.00 80.19 68 ILE A O 1
ATOM 573 N N . ASP A 1 69 ? 6.402 11.766 -25.309 1.00 75.44 69 ASP A N 1
ATOM 574 C CA . ASP A 1 69 ? 6.879 13.030 -25.907 1.00 75.44 69 ASP A CA 1
ATOM 575 C C . ASP A 1 69 ? 6.815 14.208 -24.909 1.00 75.44 69 ASP A C 1
ATOM 577 O O . ASP A 1 69 ? 6.994 15.378 -25.238 1.00 75.44 69 ASP A O 1
ATOM 581 N N . SER A 1 70 ? 6.518 13.920 -23.637 1.00 73.69 70 SER A N 1
ATOM 582 C CA . SER A 1 70 ? 6.476 14.926 -22.579 1.00 73.69 70 SER A CA 1
ATOM 583 C C . SER A 1 70 ? 7.869 15.127 -21.984 1.00 73.69 70 SER A C 1
ATOM 585 O O . SER A 1 70 ? 8.371 14.273 -21.255 1.00 73.69 70 SER A O 1
ATOM 587 N N . SER A 1 71 ? 8.464 16.291 -22.222 1.00 61.12 71 SER A N 1
ATOM 588 C CA . SER A 1 71 ? 9.796 16.702 -21.750 1.00 61.12 71 SER A CA 1
ATOM 589 C C . SER A 1 71 ? 9.905 16.972 -20.234 1.00 61.12 71 SER A C 1
ATOM 591 O O . SER A 1 71 ? 10.767 17.730 -19.805 1.00 61.12 71 SER A O 1
ATOM 593 N N . PHE A 1 72 ? 9.018 16.400 -19.414 1.00 62.62 72 PHE A N 1
ATOM 594 C CA . PHE A 1 72 ? 8.953 16.613 -17.958 1.00 62.62 72 PHE A CA 1
ATOM 595 C C . PHE A 1 72 ? 9.560 15.464 -17.137 1.00 62.62 72 PHE A C 1
ATOM 597 O O . PHE A 1 72 ? 9.408 15.438 -15.916 1.00 62.62 72 PHE A O 1
ATOM 604 N N . PHE A 1 73 ? 10.229 14.503 -17.779 1.00 68.94 73 PHE A N 1
ATOM 605 C CA . PHE A 1 73 ? 10.955 13.462 -17.060 1.00 68.94 73 PHE A CA 1
ATOM 606 C C . PHE A 1 73 ? 12.389 13.919 -16.779 1.00 68.94 73 PHE A C 1
ATOM 608 O O . PHE A 1 73 ? 13.233 13.918 -17.672 1.00 68.94 73 PHE A O 1
ATOM 615 N N . ASP A 1 74 ? 12.641 14.312 -15.533 1.00 69.75 74 ASP A N 1
ATOM 616 C CA . ASP A 1 74 ? 13.976 14.604 -15.014 1.00 69.75 74 ASP A CA 1
ATOM 617 C C . ASP A 1 74 ? 14.444 13.415 -14.148 1.00 69.75 74 ASP A C 1
ATOM 619 O O . ASP A 1 74 ? 13.937 13.238 -13.033 1.00 69.75 74 ASP A O 1
ATOM 623 N N . PRO A 1 75 ? 15.352 12.553 -14.655 1.00 66.12 75 PRO A N 1
ATOM 624 C CA . PRO A 1 75 ? 15.877 11.422 -13.890 1.00 66.12 75 PRO A CA 1
ATOM 625 C C . PRO A 1 75 ? 16.728 11.860 -12.688 1.00 66.12 75 PRO A C 1
ATOM 627 O O . PRO A 1 75 ? 16.887 11.069 -11.757 1.00 66.12 75 PRO A O 1
ATOM 630 N N . ASP A 1 76 ? 17.216 13.104 -12.683 1.00 68.44 76 ASP A N 1
ATOM 631 C CA . ASP A 1 76 ? 18.075 13.688 -11.652 1.00 68.44 76 ASP A CA 1
ATOM 632 C C . ASP A 1 76 ? 17.298 14.620 -10.703 1.00 68.44 76 ASP A C 1
ATOM 634 O O . ASP A 1 76 ? 17.895 15.400 -9.958 1.00 68.44 76 ASP A O 1
ATOM 638 N N . PHE A 1 77 ? 15.959 14.539 -10.683 1.00 68.88 77 PHE A N 1
ATOM 639 C CA . PHE A 1 77 ? 15.132 15.373 -9.812 1.00 68.88 77 PHE A CA 1
ATOM 640 C C . PHE A 1 77 ? 15.365 15.040 -8.326 1.00 68.88 77 PHE A C 1
ATOM 642 O O . PHE A 1 77 ? 14.688 14.201 -7.719 1.00 68.88 77 PHE A O 1
ATOM 649 N N . GLU A 1 78 ? 16.326 15.724 -7.707 1.00 64.81 78 GLU A N 1
ATOM 650 C CA . GLU A 1 78 ? 16.542 15.688 -6.266 1.00 64.81 78 GLU A CA 1
ATOM 651 C C . GLU A 1 78 ? 15.304 16.249 -5.554 1.00 64.81 78 GLU A C 1
ATOM 653 O O . GLU A 1 78 ? 14.920 17.410 -5.733 1.00 64.81 78 GLU A O 1
ATOM 658 N N . LYS A 1 79 ? 14.670 15.436 -4.696 1.00 55.91 79 LYS A N 1
ATOM 659 C CA . LYS A 1 79 ? 13.622 15.926 -3.791 1.00 55.91 79 LYS A CA 1
ATOM 660 C C . LYS A 1 79 ? 14.222 17.019 -2.915 1.00 55.91 79 LYS A C 1
ATOM 662 O O . LYS A 1 79 ? 14.934 16.719 -1.957 1.00 55.91 79 LYS A O 1
ATOM 667 N N . LYS A 1 80 ? 13.912 18.283 -3.209 1.00 56.88 80 LYS A N 1
ATOM 668 C CA . LYS A 1 80 ? 14.269 19.382 -2.314 1.00 56.88 80 LYS A CA 1
ATOM 669 C C . LYS A 1 80 ? 13.611 19.131 -0.961 1.00 56.88 80 LYS A C 1
ATOM 671 O O . LYS A 1 80 ? 12.388 19.092 -0.849 1.00 56.88 80 LYS A O 1
ATOM 676 N N . ASN A 1 81 ? 14.447 18.914 0.050 1.00 51.78 81 ASN A N 1
ATOM 677 C CA . ASN A 1 81 ? 14.034 18.819 1.438 1.00 51.78 81 ASN A CA 1
ATOM 678 C C . ASN A 1 81 ? 13.576 20.218 1.872 1.00 51.78 81 ASN A C 1
ATOM 680 O O . ASN A 1 81 ? 14.406 21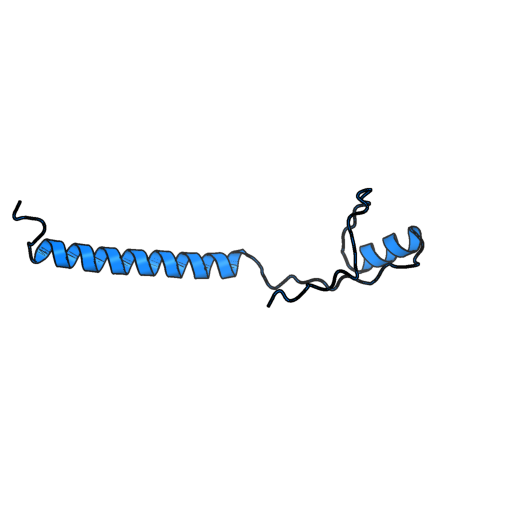.083 2.150 1.00 51.78 81 ASN A O 1
ATOM 684 N N . CYS A 1 82 ? 12.270 20.474 1.826 1.00 52.56 82 CYS A N 1
ATOM 685 C CA . CYS A 1 82 ? 11.706 21.698 2.380 1.00 52.56 82 CYS A CA 1
ATOM 686 C C . CYS A 1 82 ? 11.748 21.582 3.906 1.00 52.56 82 CYS A C 1
ATOM 688 O O . CYS A 1 82 ? 11.051 20.743 4.477 1.00 52.56 82 CYS A O 1
ATOM 690 N N . ASN A 1 83 ? 12.615 22.387 4.517 1.00 46.00 83 ASN A N 1
ATOM 691 C CA . ASN A 1 83 ? 12.708 22.599 5.960 1.00 46.00 83 ASN A CA 1
ATOM 692 C C . ASN A 1 83 ? 11.651 23.618 6.400 1.00 46.00 83 ASN A C 1
ATOM 694 O O . ASN A 1 83 ? 11.455 24.593 5.635 1.00 46.00 83 ASN A O 1
#

pLDDT: mean 81.42, std 13.24, range [46.0, 97.81]